Protein AF-A0A2N9MG04-F1 (afdb_monomer)

Secondary structure (DSSP, 8-state):
-PPPPPPP---STTTGGGS--------------TT-PPPPTTTT----------TT-PPPP-HHHHHHHHHHHHHHHHHHHHHHHHHHHHHHHHHHHHHHHHHHHHHHHHHHHHHHHHHHHHHHT-HHHHHHHHHHTT--PPPTT-------S-----SSSS--

Foldseek 3Di:
DDDDDDDDPPPPVVVVVPPDDDDDDDPPPDDPDPPDDDDDPCPVPDDDDDDDDCVPPDDDDDPVVVVVVVVVVVVVVVVVCVVCVVVVVVVVVVVVVVVVVVVVVVVVVVVVVVVVVVVVVCVCPPPVNVVVVCVVVVNDDDDPPPDDDDDDPDDPPPPPPPDD

Sequence (164 aa):
MATLPAFFKRTEALRQNQTEASTRPRAVRAERDPFQLRALPQEDVFFYCKKIDNSRLVREADPQARGACWSAIGAACVILALLTGVAAPSVTNTLAGYKLESLRAEQRRLYDERRTLQLEEAQLLSPSRLEELAKKQNLVTPQSGQVVHLEDHNKPERAELMVK

Radius of gyration: 60.49 Å; Cα contacts (8 Å, |Δi|>4): 8; chains: 1; bounding box: 97×46×158 Å

Solvent-accessible surface area (backbone atoms only — not comparable to full-atom values): 10996 Å² total; per-residue (Å²): 137,87,81,81,83,84,81,80,88,75,69,69,78,67,60,76,72,72,76,77,82,80,83,78,75,80,78,73,77,70,79,75,60,90,82,69,72,80,84,56,93,65,75,85,66,77,86,77,81,77,85,76,84,64,89,81,70,70,83,79,79,62,69,64,63,54,51,52,53,53,50,53,52,49,51,52,51,52,53,51,50,51,54,50,62,63,50,54,57,54,60,53,52,52,54,51,49,53,53,51,51,52,51,50,52,50,51,50,51,53,53,51,51,50,50,50,50,52,52,52,49,52,58,60,67,28,66,70,52,47,51,53,50,30,59,75,68,72,56,72,87,76,60,96,85,70,79,80,85,79,79,77,92,78,76,78,90,74,79,82,79,85,80,128

Structure (mmCIF, N/CA/C/O backbone):
data_AF-A0A2N9MG04-F1
#
_entry.id   AF-A0A2N9MG04-F1
#
loop_
_atom_site.group_PDB
_atom_site.id
_atom_site.type_symbol
_atom_site.label_atom_id
_atom_site.label_alt_id
_atom_site.label_comp_id
_atom_site.label_asym_id
_atom_site.label_entity_id
_atom_site.label_seq_id
_atom_site.pdbx_PDB_ins_code
_atom_site.Cartn_x
_atom_site.Cartn_y
_atom_site.Cartn_z
_atom_site.occupancy
_atom_site.B_iso_or_equiv
_atom_site.auth_seq_id
_atom_site.auth_comp_id
_atom_site.auth_asym_id
_atom_site.auth_atom_id
_atom_site.pdbx_PDB_model_num
ATOM 1 N N . MET A 1 1 ? 12.255 -1.365 -52.353 1.00 38.44 1 MET A N 1
ATOM 2 C CA . MET A 1 1 ? 11.999 -0.361 -53.406 1.00 38.44 1 MET A CA 1
ATOM 3 C C . MET A 1 1 ? 13.342 0.071 -53.965 1.00 38.44 1 MET A C 1
ATOM 5 O O . MET A 1 1 ? 14.163 0.555 -53.201 1.00 38.44 1 MET A O 1
ATOM 9 N N . ALA A 1 2 ? 13.608 -0.248 -55.232 1.00 39.34 2 ALA A N 1
ATOM 10 C CA . ALA A 1 2 ? 14.903 -0.060 -55.882 1.00 39.34 2 ALA A CA 1
ATOM 11 C C . ALA A 1 2 ? 14.992 1.345 -56.495 1.00 39.34 2 ALA A C 1
ATOM 13 O O . ALA A 1 2 ? 14.134 1.727 -57.288 1.00 39.34 2 ALA A O 1
ATOM 14 N N . THR A 1 3 ? 16.005 2.114 -56.110 1.00 53.34 3 THR A N 1
ATOM 15 C CA . THR A 1 3 ? 16.284 3.459 -56.624 1.00 53.34 3 THR A CA 1
ATOM 16 C C . THR A 1 3 ? 17.250 3.378 -57.809 1.00 53.34 3 THR A C 1
ATOM 18 O O . THR A 1 3 ? 18.355 2.852 -57.700 1.00 53.34 3 THR A O 1
ATOM 21 N N . LEU A 1 4 ? 16.808 3.871 -58.969 1.00 46.38 4 LEU A N 1
ATOM 22 C CA . LEU A 1 4 ? 17.593 3.970 -60.205 1.00 46.38 4 LEU A CA 1
ATOM 23 C C . LEU A 1 4 ? 18.703 5.033 -60.078 1.00 46.38 4 LEU A C 1
ATOM 25 O O . LEU A 1 4 ? 18.429 6.115 -59.555 1.00 46.38 4 LEU A O 1
ATOM 29 N N . PRO A 1 5 ? 19.917 4.809 -60.612 1.00 52.38 5 PRO A N 1
ATOM 30 C CA . PRO A 1 5 ? 20.901 5.873 -60.765 1.00 52.38 5 PRO A CA 1
ATOM 31 C C . PRO A 1 5 ? 20.599 6.742 -61.998 1.00 52.38 5 PRO A C 1
ATOM 33 O O . PRO A 1 5 ? 20.283 6.250 -63.082 1.00 52.38 5 PRO A O 1
ATOM 36 N N . ALA A 1 6 ? 20.714 8.059 -61.819 1.00 51.50 6 ALA A N 1
ATOM 37 C CA . ALA A 1 6 ? 20.543 9.063 -62.860 1.00 51.50 6 ALA A CA 1
ATOM 38 C C . ALA A 1 6 ? 21.697 9.019 -63.879 1.00 51.50 6 ALA A C 1
ATOM 40 O O . ALA A 1 6 ? 22.868 9.164 -63.526 1.00 51.50 6 ALA A O 1
ATOM 41 N N . PHE A 1 7 ? 21.357 8.859 -65.158 1.00 53.16 7 PHE A N 1
ATOM 42 C CA . PHE A 1 7 ? 22.298 8.969 -66.269 1.00 53.16 7 PHE A CA 1
ATOM 43 C C . PHE A 1 7 ? 22.653 10.443 -66.524 1.00 53.16 7 PHE A C 1
ATOM 45 O O . PHE A 1 7 ? 21.795 11.271 -66.828 1.00 53.16 7 PHE A O 1
ATOM 52 N N . PHE A 1 8 ? 23.941 10.763 -66.399 1.00 50.62 8 PHE A N 1
ATOM 53 C CA . PHE A 1 8 ? 24.524 12.074 -66.683 1.00 50.62 8 PHE A CA 1
ATOM 54 C C . PHE A 1 8 ? 24.376 12.440 -68.173 1.00 50.62 8 PHE A C 1
ATOM 56 O O . PHE A 1 8 ? 24.859 11.727 -69.054 1.00 50.62 8 PHE A O 1
ATOM 63 N N . LYS A 1 9 ? 23.755 13.591 -68.461 1.00 53.19 9 LYS A N 1
ATOM 64 C CA 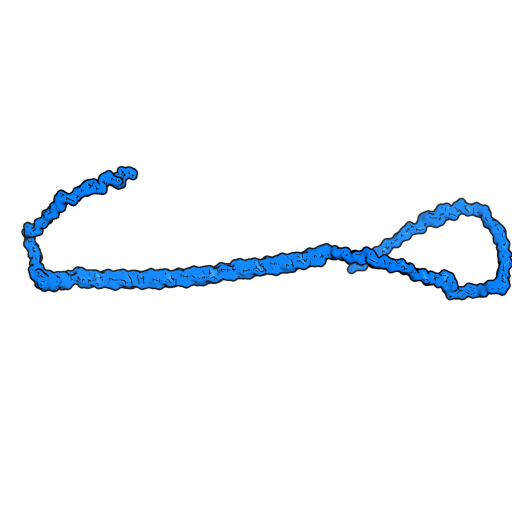. LYS A 1 9 ? 23.704 14.206 -69.797 1.00 53.19 9 LYS A CA 1
ATOM 65 C C . LYS A 1 9 ? 25.103 14.698 -70.198 1.00 53.19 9 LYS A C 1
ATOM 67 O O . LYS A 1 9 ? 25.536 15.757 -69.760 1.00 53.19 9 LYS A O 1
ATOM 72 N N . ARG A 1 10 ? 25.805 13.940 -71.050 1.00 51.56 10 ARG A N 1
ATOM 73 C CA . ARG A 1 10 ? 27.075 14.343 -71.697 1.00 51.56 10 ARG A CA 1
ATOM 74 C C . ARG A 1 10 ? 26.936 14.511 -73.216 1.00 51.56 10 ARG A C 1
ATOM 76 O O . ARG A 1 10 ? 27.878 14.281 -73.964 1.00 51.56 10 ARG A O 1
ATOM 83 N N . THR A 1 11 ? 25.750 14.869 -73.695 1.00 53.31 11 THR A N 1
ATOM 84 C CA . THR A 1 11 ? 25.460 14.932 -75.136 1.00 53.31 11 THR A CA 1
ATOM 85 C C . THR A 1 11 ? 25.618 16.322 -75.753 1.00 53.31 11 THR A C 1
ATOM 87 O O . THR A 1 11 ? 25.613 16.427 -76.974 1.00 53.31 11 THR A O 1
ATOM 90 N N . GLU A 1 12 ? 25.835 17.383 -74.969 1.00 51.34 12 GLU A N 1
ATOM 91 C CA . GLU A 1 12 ? 25.942 18.743 -75.532 1.00 51.34 12 GLU A CA 1
ATOM 92 C C . GLU A 1 12 ? 27.362 19.132 -75.971 1.00 51.34 12 GLU A C 1
ATOM 94 O O . GLU A 1 12 ? 27.520 19.874 -76.939 1.00 51.34 12 GLU A O 1
ATOM 99 N N . ALA A 1 13 ? 28.407 18.545 -75.377 1.00 49.72 13 ALA A N 1
ATOM 100 C CA . ALA A 1 13 ? 29.794 18.847 -75.752 1.00 49.72 13 ALA A CA 1
ATOM 101 C C . ALA A 1 13 ? 30.206 18.282 -77.128 1.00 49.72 13 ALA A C 1
ATOM 103 O O . ALA A 1 13 ? 31.200 18.719 -77.698 1.00 49.72 13 ALA A O 1
ATOM 104 N N . LEU A 1 14 ? 29.452 17.328 -77.691 1.00 51.34 14 LEU A N 1
ATOM 105 C CA . LEU A 1 14 ? 29.782 16.736 -78.995 1.00 51.34 14 LEU A CA 1
ATOM 106 C C . LEU A 1 14 ? 29.193 17.513 -80.185 1.00 51.34 14 LEU A C 1
ATOM 108 O O . LEU A 1 14 ? 29.519 17.208 -81.332 1.00 51.34 14 LEU A O 1
ATOM 112 N N . ARG A 1 15 ? 28.316 18.497 -79.929 1.00 47.66 15 ARG A N 1
ATOM 113 C CA . ARG A 1 15 ? 27.622 19.253 -80.984 1.00 47.66 15 ARG A CA 1
ATOM 114 C C . ARG A 1 15 ? 28.385 20.502 -81.429 1.00 47.66 15 ARG A C 1
ATOM 116 O O . ARG A 1 15 ? 28.257 20.890 -82.582 1.00 47.66 15 ARG A O 1
ATOM 123 N N . GLN A 1 16 ? 29.221 21.083 -80.566 1.00 47.44 16 GLN A N 1
ATOM 124 C CA . GLN A 1 16 ? 30.032 22.258 -80.919 1.00 47.44 16 GLN A CA 1
ATOM 125 C C . GLN A 1 16 ? 31.243 21.931 -81.809 1.00 47.44 16 GLN A C 1
ATOM 127 O O . GLN A 1 16 ? 31.712 22.808 -82.524 1.00 47.44 16 GLN A O 1
ATOM 132 N N . ASN A 1 17 ? 31.676 20.668 -81.874 1.00 49.56 17 ASN A N 1
ATOM 133 C CA . ASN A 1 17 ? 32.807 20.257 -82.718 1.00 49.56 17 ASN A CA 1
ATOM 134 C C . ASN A 1 17 ? 32.405 19.845 -84.149 1.00 49.56 17 ASN A C 1
ATOM 136 O O . ASN A 1 17 ? 33.243 19.345 -84.894 1.00 49.56 17 ASN A O 1
ATOM 140 N N . GLN A 1 18 ? 31.136 20.009 -84.550 1.00 51.03 18 GLN A N 1
ATOM 141 C CA . GLN A 1 18 ? 30.645 19.574 -85.871 1.00 51.03 18 GLN A CA 1
ATOM 142 C C . GLN A 1 18 ? 30.578 20.690 -86.929 1.00 51.03 18 GLN A C 1
ATOM 144 O O . GLN A 1 18 ? 30.186 20.417 -88.060 1.00 51.03 18 GLN A O 1
ATOM 149 N N . THR A 1 19 ? 30.994 21.920 -86.606 1.00 47.38 19 THR A N 1
ATOM 150 C CA . THR A 1 19 ? 30.934 23.074 -87.531 1.00 47.38 19 THR A CA 1
ATOM 151 C C . THR A 1 19 ? 32.283 23.558 -88.063 1.00 47.38 19 THR A C 1
ATOM 153 O O . THR A 1 19 ? 32.333 24.590 -88.724 1.00 47.38 19 THR A O 1
ATOM 156 N N . GLU A 1 20 ? 33.364 22.803 -87.868 1.00 46.62 20 GLU A N 1
ATOM 157 C CA . GLU A 1 20 ? 34.636 23.069 -88.550 1.00 46.62 20 GLU A CA 1
ATOM 158 C C . GLU A 1 20 ? 34.819 22.085 -89.706 1.00 46.62 20 GLU A C 1
ATOM 160 O O . GLU A 1 20 ? 35.374 20.990 -89.592 1.00 46.62 20 GLU A O 1
ATOM 165 N N . ALA A 1 21 ? 34.264 22.481 -90.848 1.00 45.38 21 ALA A N 1
ATOM 166 C CA . ALA A 1 21 ? 34.450 21.801 -92.109 1.00 45.38 21 ALA A CA 1
ATOM 167 C C . ALA A 1 21 ? 35.884 21.998 -92.634 1.00 45.38 21 ALA A C 1
ATOM 169 O O . ALA A 1 21 ? 36.347 23.109 -92.872 1.00 45.38 21 ALA A O 1
ATOM 170 N N . SER A 1 22 ? 36.517 20.853 -92.897 1.00 53.22 22 SER A N 1
ATOM 171 C CA . SER A 1 22 ? 37.407 20.581 -94.031 1.00 53.22 22 SER A CA 1
ATOM 172 C C . SER A 1 22 ? 38.732 21.343 -94.153 1.00 53.22 22 SER A C 1
ATOM 174 O O . SER A 1 22 ? 38.891 22.174 -95.038 1.00 53.22 22 SER A O 1
ATOM 176 N N . THR A 1 23 ? 39.750 20.823 -93.463 1.00 50.03 23 THR A N 1
ATOM 177 C CA . THR A 1 23 ? 41.062 20.584 -94.089 1.00 50.03 23 THR A CA 1
ATOM 178 C C . THR A 1 23 ? 41.564 19.217 -93.631 1.00 50.03 23 THR A C 1
ATOM 180 O O . THR A 1 23 ? 42.223 19.094 -92.605 1.00 50.03 23 THR A O 1
ATOM 183 N N . ARG A 1 24 ? 41.208 18.142 -94.349 1.00 54.69 24 ARG A N 1
ATOM 184 C CA . ARG A 1 24 ? 41.846 16.834 -94.132 1.00 54.69 24 ARG A CA 1
ATOM 185 C C . ARG A 1 24 ? 43.210 16.876 -94.825 1.00 54.69 24 ARG A C 1
ATOM 187 O O . ARG A 1 24 ? 43.218 16.899 -96.058 1.00 54.69 24 ARG A O 1
ATOM 194 N N . PRO A 1 25 ? 44.351 16.870 -94.112 1.00 50.66 25 PRO A N 1
ATOM 195 C CA . PRO A 1 25 ? 45.613 16.601 -94.776 1.00 50.66 25 PRO A CA 1
ATOM 196 C C . PRO A 1 25 ? 45.502 15.216 -95.417 1.00 50.66 25 PRO A C 1
ATOM 198 O O . PRO A 1 25 ? 45.022 14.260 -94.803 1.00 50.66 25 PRO A O 1
ATOM 201 N N . ARG A 1 26 ? 45.874 15.140 -96.696 1.00 48.81 26 ARG A N 1
ATOM 202 C CA . ARG A 1 26 ? 45.988 13.905 -97.473 1.00 48.81 26 ARG A CA 1
ATOM 203 C C . ARG A 1 26 ? 46.698 12.873 -96.603 1.00 48.81 26 ARG A C 1
ATOM 205 O O . ARG A 1 26 ? 47.862 13.072 -96.273 1.00 48.81 26 ARG A O 1
ATOM 212 N N . ALA A 1 27 ? 45.987 11.820 -96.200 1.00 57.03 27 ALA A N 1
ATOM 213 C CA . ALA A 1 27 ? 46.551 10.762 -95.379 1.00 57.03 27 ALA A CA 1
ATOM 214 C C . ALA A 1 27 ? 47.720 10.142 -96.148 1.00 57.03 27 ALA A C 1
ATOM 216 O O . ALA A 1 27 ? 47.527 9.351 -97.074 1.00 57.03 27 ALA A O 1
ATOM 217 N N . VAL A 1 28 ? 48.936 10.547 -95.797 1.00 54.34 28 VAL A N 1
ATOM 218 C CA . VAL A 1 28 ? 50.133 9.791 -96.122 1.00 54.34 28 VAL A CA 1
ATOM 219 C C . VAL A 1 28 ? 49.900 8.453 -95.441 1.00 54.34 28 VAL A C 1
ATOM 221 O O . VAL A 1 28 ? 49.802 8.390 -94.216 1.00 54.34 28 VAL A O 1
ATOM 224 N N . ARG A 1 29 ? 49.684 7.395 -96.230 1.00 53.69 29 ARG A N 1
ATOM 225 C CA . ARG A 1 29 ? 49.732 6.033 -95.701 1.00 53.69 29 ARG A CA 1
ATOM 226 C C . ARG A 1 29 ? 51.121 5.898 -95.098 1.00 53.69 29 ARG A C 1
ATOM 228 O O . ARG A 1 29 ? 52.087 5.796 -95.847 1.00 53.69 29 ARG A O 1
ATOM 235 N N . ALA A 1 30 ? 51.205 5.975 -93.773 1.00 62.53 30 ALA A N 1
ATOM 236 C CA . ALA A 1 30 ? 52.395 5.561 -93.062 1.00 62.53 30 ALA A CA 1
ATOM 237 C C . ALA A 1 30 ? 52.708 4.143 -93.544 1.00 62.53 30 ALA A C 1
ATOM 239 O O . ALA A 1 30 ? 51.809 3.294 -93.618 1.00 62.53 30 ALA A O 1
ATOM 240 N N . GLU A 1 31 ? 53.945 3.948 -93.983 1.00 61.09 31 GLU A N 1
ATOM 241 C CA . GLU A 1 31 ? 54.488 2.650 -94.342 1.00 61.09 31 GLU A CA 1
ATOM 242 C C . GLU A 1 31 ? 54.133 1.677 -93.215 1.00 61.09 31 GLU A C 1
ATOM 244 O O . GLU A 1 31 ? 54.428 1.932 -92.046 1.00 61.09 31 GLU A O 1
ATOM 249 N N . ARG A 1 32 ? 53.359 0.635 -93.542 1.00 60.91 32 ARG A N 1
ATOM 250 C CA . ARG A 1 32 ? 52.985 -0.374 -92.552 1.00 60.91 32 ARG A CA 1
ATOM 251 C C . ARG A 1 32 ? 54.272 -1.064 -92.143 1.00 60.91 32 ARG A C 1
ATOM 253 O O . ARG A 1 32 ? 54.893 -1.706 -92.986 1.00 60.91 32 ARG A O 1
ATOM 260 N N . ASP A 1 33 ? 54.645 -0.905 -90.881 1.00 70.81 33 ASP A N 1
ATOM 261 C CA . ASP A 1 33 ? 55.800 -1.573 -90.303 1.00 70.81 33 ASP A CA 1
ATOM 262 C C . ASP A 1 33 ? 55.665 -3.087 -90.559 1.00 70.81 33 ASP A C 1
ATOM 264 O O . ASP A 1 33 ? 54.659 -3.681 -90.150 1.00 70.81 33 ASP A O 1
ATOM 268 N N . PRO A 1 34 ? 56.612 -3.719 -91.276 1.00 74.19 34 PRO A N 1
ATOM 269 C CA . PRO A 1 34 ? 56.525 -5.134 -91.622 1.00 74.19 34 PRO A CA 1
ATOM 270 C C . PRO A 1 34 ? 56.486 -6.056 -90.394 1.00 74.19 34 PRO A C 1
ATOM 272 O O . PRO A 1 34 ? 56.123 -7.224 -90.534 1.00 74.19 34 PRO A O 1
ATOM 275 N N . PHE A 1 35 ? 56.807 -5.545 -89.200 1.00 74.25 35 PHE A N 1
ATOM 276 C CA . PHE A 1 35 ? 56.742 -6.288 -87.941 1.00 74.25 35 PHE A CA 1
ATOM 277 C C . PHE A 1 35 ? 55.478 -6.010 -87.107 1.00 74.25 35 PHE A C 1
ATOM 279 O O . PHE A 1 35 ? 55.333 -6.582 -86.026 1.00 74.25 35 PHE A O 1
ATOM 286 N N . GLN A 1 36 ? 54.535 -5.183 -87.582 1.00 73.88 36 GLN A N 1
ATOM 287 C CA . GLN A 1 36 ? 53.254 -4.991 -86.895 1.00 73.88 36 GLN A CA 1
ATOM 288 C C . GLN A 1 36 ? 52.360 -6.225 -87.040 1.00 73.88 36 GLN A C 1
ATOM 290 O O . GLN A 1 36 ? 51.831 -6.536 -88.111 1.00 73.88 36 GLN A O 1
ATOM 295 N N . LEU A 1 37 ? 52.165 -6.922 -85.924 1.00 76.56 37 LEU A N 1
ATOM 296 C CA . LEU A 1 37 ? 51.228 -8.030 -85.818 1.00 76.56 37 LEU A CA 1
ATOM 297 C C . LEU A 1 37 ? 49.777 -7.526 -85.872 1.00 76.56 37 LEU A C 1
ATOM 299 O O . LEU A 1 37 ? 49.470 -6.368 -85.586 1.00 76.56 37 LEU A O 1
ATOM 303 N N . ARG A 1 38 ? 48.858 -8.417 -86.261 1.00 77.25 38 ARG A N 1
ATOM 304 C CA . ARG A 1 38 ? 47.416 -8.148 -86.199 1.00 77.25 38 ARG A CA 1
ATOM 305 C C . ARG A 1 38 ? 47.026 -7.944 -84.734 1.00 77.25 38 ARG A C 1
ATOM 307 O O . ARG A 1 38 ? 47.250 -8.858 -83.947 1.00 77.25 38 ARG A O 1
AT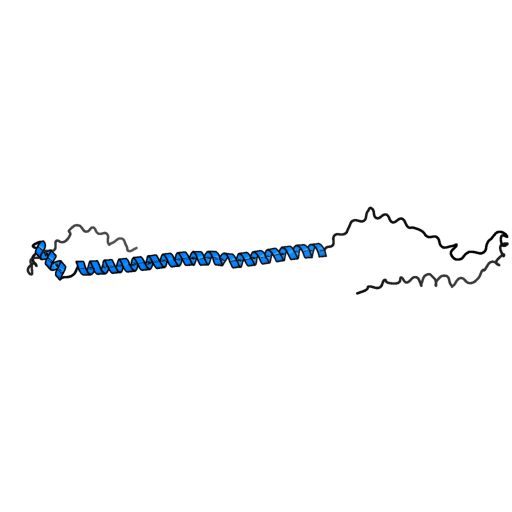OM 314 N N . ALA A 1 39 ? 46.375 -6.820 -84.430 1.00 74.88 39 ALA A N 1
ATOM 315 C CA . ALA A 1 39 ? 45.812 -6.562 -83.109 1.00 74.88 39 ALA A CA 1
ATOM 316 C C . ALA A 1 39 ? 44.960 -7.754 -82.652 1.00 74.88 39 ALA A C 1
ATOM 318 O O . ALA A 1 39 ? 44.023 -8.171 -83.351 1.00 74.88 39 ALA A O 1
ATOM 319 N N . LEU A 1 40 ? 45.319 -8.332 -81.511 1.00 79.25 40 LEU A N 1
ATOM 320 C CA . LEU A 1 40 ? 44.547 -9.397 -80.896 1.00 79.25 40 LEU A CA 1
ATOM 321 C C . LEU A 1 40 ? 43.309 -8.791 -80.223 1.00 79.25 40 LEU A C 1
ATOM 323 O O . LEU A 1 40 ? 43.337 -7.655 -79.739 1.00 79.25 40 LEU A O 1
ATOM 327 N N . PRO A 1 41 ? 42.182 -9.520 -80.184 1.00 78.69 41 PRO A N 1
ATOM 328 C CA . PRO A 1 41 ? 41.021 -9.051 -79.446 1.00 78.69 41 PRO A CA 1
ATOM 329 C C . PRO A 1 41 ? 41.410 -8.803 -77.980 1.00 78.69 41 PRO A C 1
ATOM 331 O O . PRO A 1 41 ? 41.957 -9.691 -77.334 1.00 78.69 41 PRO A O 1
ATOM 334 N N . GLN A 1 42 ? 41.084 -7.607 -77.472 1.00 73.88 42 GLN A N 1
ATOM 335 C CA . GLN A 1 42 ? 41.355 -7.124 -76.104 1.00 73.88 42 GLN A CA 1
ATOM 336 C C . GLN A 1 42 ? 42.792 -6.661 -75.796 1.00 73.88 42 GLN A C 1
ATOM 338 O O . GLN A 1 42 ? 43.097 -6.404 -74.635 1.00 73.88 42 GLN A O 1
ATOM 343 N N . GLU A 1 43 ? 43.651 -6.468 -76.799 1.00 75.38 43 GLU A N 1
ATOM 344 C CA . GLU A 1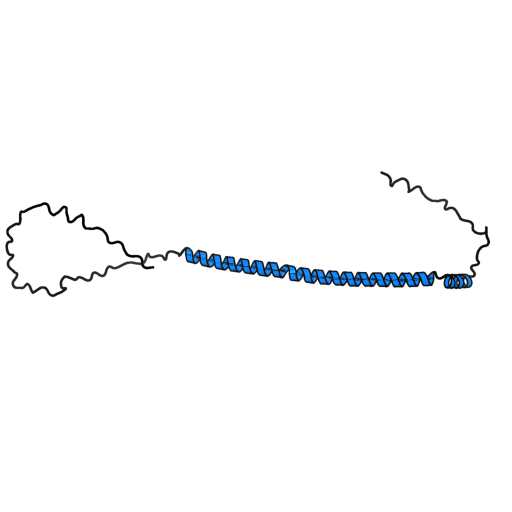 43 ? 45.024 -5.965 -76.596 1.00 75.38 43 GLU A CA 1
ATOM 345 C C . GLU A 1 43 ? 45.081 -4.539 -76.000 1.00 75.38 43 GLU A C 1
ATOM 347 O O . GLU A 1 43 ? 46.022 -4.197 -75.289 1.00 75.38 43 GLU A O 1
ATOM 352 N N . ASP A 1 44 ? 44.016 -3.749 -76.176 1.00 76.31 44 ASP A N 1
ATOM 353 C CA . ASP A 1 44 ? 43.886 -2.390 -75.625 1.00 76.31 44 ASP A CA 1
ATOM 354 C C . ASP A 1 44 ? 43.236 -2.348 -74.224 1.00 76.31 44 ASP A C 1
ATOM 356 O O . ASP A 1 44 ? 43.010 -1.273 -73.655 1.00 76.31 44 ASP A O 1
ATOM 360 N N . VAL A 1 45 ? 42.870 -3.507 -73.660 1.00 75.50 45 VAL A N 1
ATOM 361 C CA . VAL A 1 45 ? 42.130 -3.589 -72.393 1.00 75.50 45 VAL A CA 1
ATOM 362 C C . VAL A 1 45 ? 43.106 -3.678 -71.225 1.00 75.50 45 VAL A C 1
ATOM 364 O O . VAL A 1 45 ? 43.477 -4.751 -70.755 1.00 75.50 45 VAL A O 1
ATOM 367 N N . PHE A 1 46 ? 43.494 -2.517 -70.707 1.00 76.69 46 PHE A N 1
ATOM 368 C CA . PHE A 1 46 ? 44.285 -2.430 -69.484 1.00 76.69 46 PHE A CA 1
ATOM 369 C C . PHE A 1 46 ? 43.380 -2.482 -68.248 1.00 76.69 46 PHE A C 1
ATOM 371 O O . PHE A 1 46 ? 42.588 -1.571 -67.992 1.00 76.69 46 PHE A O 1
ATOM 378 N N . PHE A 1 47 ? 43.526 -3.528 -67.431 1.00 79.38 47 PHE A N 1
ATOM 379 C CA . PHE A 1 47 ? 42.892 -3.584 -66.114 1.00 79.38 47 PHE A CA 1
ATOM 380 C C . PHE A 1 47 ? 43.640 -2.676 -65.136 1.00 79.38 47 PHE A C 1
ATOM 382 O O . PHE A 1 47 ? 44.647 -3.052 -64.537 1.00 79.38 47 PHE A O 1
ATOM 389 N N . TYR A 1 48 ? 43.141 -1.453 -64.968 1.00 82.50 48 TYR A N 1
ATOM 390 C CA . TYR A 1 48 ? 43.644 -0.546 -63.945 1.00 82.50 48 TYR A CA 1
ATOM 391 C C . TYR A 1 48 ? 43.010 -0.864 -62.585 1.00 82.50 48 TYR A C 1
ATOM 393 O O . TYR A 1 48 ? 41.866 -0.501 -62.301 1.00 82.50 48 TYR A O 1
ATOM 401 N N . CYS A 1 49 ? 43.777 -1.514 -61.711 1.00 81.81 49 CYS A N 1
ATOM 402 C CA . CYS A 1 49 ? 43.398 -1.703 -60.314 1.00 81.81 49 CYS A CA 1
ATOM 403 C C . CYS A 1 49 ? 43.633 -0.403 -59.530 1.00 81.81 49 CYS A C 1
ATOM 405 O O . CYS A 1 49 ? 44.725 -0.157 -59.013 1.00 81.81 49 CYS A O 1
ATOM 407 N N . LYS A 1 50 ? 42.599 0.441 -59.427 1.00 85.62 50 LYS A N 1
ATOM 408 C CA . LYS A 1 50 ? 42.631 1.637 -58.575 1.00 85.62 50 LYS A CA 1
ATOM 409 C C . LYS A 1 50 ? 42.858 1.222 -57.117 1.00 85.62 50 LYS A C 1
ATOM 411 O O . LYS A 1 50 ? 41.993 0.594 -56.511 1.00 85.62 50 LYS A O 1
ATOM 416 N N . LYS A 1 51 ? 43.997 1.607 -56.532 1.00 85.38 51 LYS A N 1
ATOM 417 C CA . LYS A 1 51 ? 44.253 1.441 -55.094 1.00 85.38 51 LYS A CA 1
ATOM 418 C C . LYS A 1 51 ? 43.374 2.428 -54.328 1.00 85.38 51 LYS A C 1
ATOM 420 O O . LYS A 1 51 ? 43.641 3.626 -54.326 1.00 85.38 51 LYS A O 1
ATOM 425 N N . ILE A 1 52 ? 42.294 1.931 -53.736 1.00 85.69 52 ILE A N 1
ATOM 426 C CA . ILE A 1 52 ? 41.434 2.718 -52.854 1.00 85.69 52 ILE A CA 1
ATOM 427 C C . ILE A 1 52 ? 41.974 2.553 -51.434 1.00 85.69 52 ILE A C 1
ATOM 429 O O . ILE A 1 52 ? 41.938 1.454 -50.885 1.00 85.69 52 ILE A O 1
ATOM 433 N N . ASP A 1 53 ? 42.497 3.634 -50.858 1.00 85.31 53 ASP A N 1
ATOM 434 C CA . ASP A 1 53 ? 42.895 3.663 -49.453 1.00 85.31 53 ASP A CA 1
ATOM 435 C C . ASP A 1 53 ? 41.680 4.011 -48.580 1.00 85.31 53 ASP A C 1
ATOM 437 O O . ASP A 1 53 ? 41.205 5.147 -48.568 1.00 85.31 53 ASP A O 1
ATOM 441 N N . ASN A 1 54 ? 41.168 3.010 -47.863 1.00 86.06 54 ASN A N 1
ATOM 442 C CA . ASN A 1 54 ? 40.043 3.141 -46.935 1.00 86.06 54 ASN A CA 1
ATOM 443 C C . ASN A 1 54 ? 40.497 3.375 -45.482 1.00 86.06 54 ASN A C 1
ATOM 445 O O . ASN A 1 54 ? 39.677 3.291 -44.570 1.00 86.06 54 ASN A O 1
ATOM 449 N N . SER A 1 55 ? 41.780 3.669 -45.236 1.00 85.88 55 SER A N 1
ATOM 450 C CA . SER A 1 55 ? 42.328 3.854 -43.880 1.00 85.88 55 SER A CA 1
ATOM 451 C C . SER A 1 55 ? 41.654 4.971 -43.076 1.00 85.88 55 SER A C 1
ATOM 453 O O . SER A 1 55 ? 41.687 4.958 -41.849 1.00 85.88 55 SER A O 1
ATOM 455 N N . ARG A 1 56 ? 41.012 5.928 -43.754 1.00 81.88 56 ARG A N 1
ATOM 456 C CA . ARG A 1 56 ? 40.331 7.083 -43.141 1.00 81.88 56 ARG A CA 1
ATOM 457 C C . ARG A 1 56 ? 38.817 6.913 -43.020 1.00 81.88 56 ARG A C 1
ATOM 459 O O . ARG A 1 56 ? 38.124 7.861 -42.660 1.00 81.88 56 ARG A O 1
ATOM 466 N N . LEU A 1 57 ? 38.293 5.737 -43.357 1.00 83.56 57 LEU A N 1
ATOM 467 C CA . LEU A 1 57 ? 36.858 5.493 -43.390 1.00 83.56 57 LEU A CA 1
ATOM 468 C C . LEU A 1 57 ? 36.360 5.204 -41.971 1.00 83.56 57 LEU A C 1
ATOM 470 O O . LEU A 1 57 ? 36.471 4.095 -41.453 1.00 83.56 57 LEU A O 1
ATOM 474 N N . VAL A 1 58 ? 35.836 6.240 -41.322 1.00 81.31 58 VAL A N 1
ATOM 475 C CA . VAL A 1 58 ? 35.181 6.125 -40.019 1.00 81.31 58 VAL A CA 1
ATOM 476 C C . VAL A 1 58 ? 33.724 5.748 -40.254 1.00 81.31 58 VAL A C 1
ATOM 478 O O . VAL A 1 58 ? 33.048 6.350 -41.087 1.00 81.31 58 VAL A O 1
ATOM 481 N N . ARG A 1 59 ? 33.233 4.735 -39.533 1.00 77.81 59 ARG A N 1
ATOM 482 C CA . ARG A 1 59 ? 31.815 4.366 -39.582 1.00 77.81 59 ARG A CA 1
ATOM 483 C C . ARG A 1 59 ? 30.983 5.528 -39.052 1.00 77.81 59 ARG A C 1
ATOM 485 O O . ARG A 1 59 ? 31.119 5.902 -37.889 1.00 77.81 59 ARG A O 1
ATOM 492 N N . GLU A 1 60 ? 30.121 6.069 -39.900 1.00 78.19 60 GLU A N 1
ATOM 493 C CA . GLU A 1 60 ? 29.130 7.048 -39.480 1.00 78.19 60 GLU A CA 1
ATOM 494 C C . GLU A 1 60 ? 28.125 6.357 -38.552 1.00 78.19 60 GLU A C 1
ATOM 496 O O . GLU A 1 60 ? 27.627 5.265 -38.842 1.00 78.19 60 GLU A O 1
ATOM 501 N N . ALA A 1 61 ? 27.905 6.941 -37.376 1.00 70.50 61 ALA A N 1
ATOM 502 C CA . ALA A 1 61 ? 26.989 6.373 -36.403 1.00 70.50 61 ALA A CA 1
ATOM 503 C C . ALA A 1 61 ? 25.557 6.544 -36.915 1.00 70.50 61 ALA A C 1
ATOM 505 O O . ALA A 1 61 ? 25.104 7.671 -37.092 1.00 70.50 61 ALA A O 1
ATOM 506 N N . ASP A 1 62 ? 24.848 5.433 -37.110 1.00 75.62 62 ASP A N 1
ATOM 507 C CA . ASP A 1 62 ? 23.449 5.456 -37.528 1.00 75.62 62 ASP A CA 1
ATOM 508 C C . ASP A 1 62 ? 22.578 6.135 -36.445 1.00 75.62 62 ASP A C 1
ATOM 510 O O . ASP A 1 62 ? 22.483 5.627 -35.315 1.00 75.62 62 ASP A O 1
ATOM 514 N N . PRO A 1 63 ? 21.946 7.288 -36.742 1.00 73.06 63 PRO A N 1
ATOM 515 C CA . PRO A 1 63 ? 21.100 7.989 -35.783 1.00 73.06 63 PRO A CA 1
ATOM 516 C C . PRO A 1 63 ? 19.823 7.205 -35.441 1.00 73.06 63 PRO A C 1
ATOM 518 O O . PRO A 1 63 ? 19.309 7.348 -34.328 1.00 73.06 63 PRO A O 1
ATOM 521 N N . GLN A 1 64 ? 19.325 6.346 -36.339 1.00 71.19 64 GLN A N 1
ATOM 522 C CA . GLN A 1 64 ? 18.105 5.565 -36.101 1.00 71.19 64 GLN A CA 1
ATOM 523 C C . GLN A 1 64 ? 18.330 4.454 -35.074 1.00 71.19 64 GLN A C 1
ATOM 525 O O . GLN A 1 64 ? 17.500 4.258 -34.182 1.00 71.19 64 GLN A O 1
ATOM 530 N N . ALA A 1 65 ? 19.485 3.785 -35.129 1.00 72.50 65 ALA A N 1
ATOM 531 C CA . ALA A 1 65 ? 19.855 2.744 -34.171 1.00 72.50 65 ALA A CA 1
ATOM 532 C C . ALA A 1 65 ? 19.920 3.279 -32.728 1.00 72.50 65 ALA A C 1
ATOM 534 O O . ALA A 1 65 ? 19.496 2.608 -31.785 1.00 72.50 65 ALA A O 1
ATOM 535 N N . ARG A 1 66 ? 20.389 4.522 -32.545 1.00 72.94 66 ARG A N 1
ATOM 536 C CA . ARG A 1 66 ? 20.391 5.181 -31.230 1.00 72.94 66 ARG A CA 1
ATOM 537 C C . ARG A 1 66 ? 18.972 5.451 -30.734 1.00 72.94 66 ARG A C 1
ATOM 539 O O . ARG A 1 66 ? 18.675 5.140 -29.583 1.00 72.94 66 ARG A O 1
ATOM 546 N N . GLY A 1 67 ? 18.095 5.974 -31.593 1.00 79.56 67 GLY A N 1
ATOM 547 C CA . GLY A 1 67 ? 16.692 6.226 -31.247 1.00 79.56 67 GLY A CA 1
ATOM 548 C C . GLY A 1 67 ? 15.948 4.957 -30.821 1.00 79.56 67 GLY A C 1
ATOM 549 O O . GLY A 1 67 ? 15.257 4.962 -29.803 1.00 79.56 67 GLY A O 1
ATOM 550 N N . ALA A 1 68 ? 16.158 3.849 -31.538 1.00 82.62 68 ALA A N 1
ATOM 551 C CA . ALA A 1 68 ? 15.555 2.559 -31.212 1.00 82.62 68 ALA A CA 1
ATOM 552 C C . ALA A 1 68 ? 15.966 2.062 -29.812 1.00 82.62 68 ALA A C 1
ATOM 554 O O . ALA A 1 68 ? 15.099 1.719 -29.007 1.00 82.62 68 ALA A O 1
ATOM 555 N N . CYS A 1 69 ? 17.259 2.106 -29.471 1.00 84.25 69 CYS A N 1
ATOM 556 C CA . CYS A 1 69 ? 17.741 1.709 -28.142 1.00 84.25 69 CYS A CA 1
ATOM 557 C C . CYS A 1 69 ? 17.145 2.567 -27.017 1.00 84.25 69 CYS A C 1
ATOM 559 O O . CYS A 1 69 ? 16.671 2.028 -26.018 1.00 84.25 69 CYS A O 1
ATOM 561 N N . TRP A 1 70 ? 17.116 3.892 -27.183 1.00 90.06 70 TRP A N 1
ATOM 562 C CA . TRP A 1 70 ? 16.527 4.789 -26.184 1.00 90.06 70 TRP A CA 1
ATOM 563 C C . TRP A 1 70 ? 15.019 4.583 -26.029 1.00 90.06 70 TRP A C 1
ATOM 565 O O . TRP A 1 70 ? 14.514 4.625 -24.908 1.00 90.06 70 TRP A O 1
ATOM 575 N N . SER A 1 71 ? 14.305 4.296 -27.121 1.00 89.12 71 SER A N 1
ATOM 576 C CA . SER A 1 71 ? 12.874 3.983 -27.063 1.00 89.12 71 SER A CA 1
ATOM 577 C C . SER A 1 71 ? 12.592 2.681 -26.306 1.00 89.12 71 SER A C 1
ATOM 579 O O . SER A 1 71 ? 11.664 2.637 -25.502 1.00 89.12 71 SER A O 1
ATOM 581 N N . ALA A 1 72 ? 13.431 1.654 -26.482 1.00 91.25 72 ALA A N 1
ATOM 582 C CA . ALA A 1 72 ? 13.308 0.386 -25.767 1.00 91.25 72 ALA A CA 1
ATOM 583 C C . ALA A 1 72 ? 13.578 0.553 -24.264 1.00 91.25 72 ALA A C 1
ATOM 585 O O . ALA A 1 72 ? 12.826 0.037 -23.439 1.00 91.25 72 ALA A O 1
ATOM 586 N N . ILE A 1 73 ? 14.609 1.326 -23.905 1.00 94.44 73 ILE A N 1
ATOM 587 C CA . ILE A 1 73 ? 14.913 1.664 -22.507 1.00 94.44 73 ILE A CA 1
ATOM 588 C C . ILE A 1 73 ? 13.756 2.457 -21.890 1.00 94.44 73 ILE A C 1
ATOM 590 O O . ILE A 1 73 ? 13.292 2.128 -20.801 1.00 94.44 73 ILE A O 1
ATOM 594 N N . GLY A 1 74 ? 13.248 3.468 -22.601 1.00 95.56 74 GLY A N 1
ATOM 595 C CA . GLY A 1 74 ? 12.101 4.257 -22.158 1.00 95.56 74 GLY A CA 1
ATOM 596 C C . GLY A 1 74 ? 10.859 3.396 -21.930 1.00 95.56 74 GLY A C 1
ATOM 597 O O . GLY A 1 74 ? 10.236 3.490 -20.874 1.00 95.56 74 GLY A O 1
ATOM 598 N N . ALA A 1 75 ? 10.541 2.501 -22.868 1.00 95.88 75 ALA A N 1
ATOM 599 C CA . ALA A 1 75 ? 9.425 1.568 -22.740 1.00 95.88 75 ALA A CA 1
ATOM 600 C C . ALA A 1 75 ? 9.588 0.638 -21.527 1.00 95.88 75 ALA A C 1
ATOM 602 O O . ALA A 1 75 ? 8.644 0.471 -20.755 1.00 95.88 75 ALA A O 1
ATOM 603 N N . ALA A 1 76 ? 10.786 0.088 -21.307 1.00 95.25 76 ALA A N 1
ATOM 604 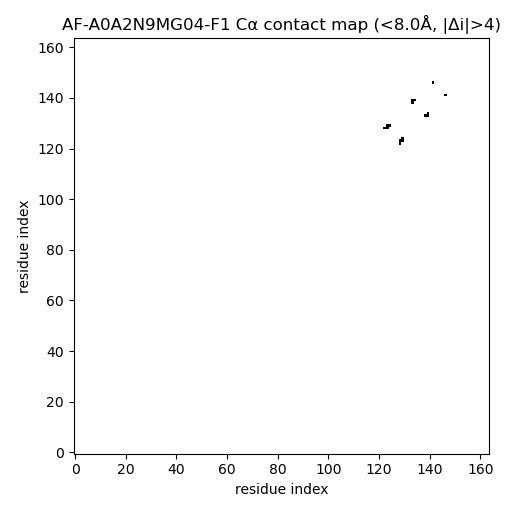C CA . ALA A 1 76 ? 11.073 -0.749 -20.144 1.00 95.25 76 ALA A CA 1
ATOM 605 C C . ALA A 1 76 ? 10.890 0.018 -18.822 1.00 95.25 76 ALA A C 1
ATOM 607 O O . ALA A 1 76 ? 10.255 -0.492 -17.898 1.00 95.25 76 ALA A O 1
ATOM 608 N N . CYS A 1 77 ? 11.372 1.262 -18.745 1.00 96.44 77 CYS A N 1
ATOM 609 C CA . CYS A 1 77 ? 11.181 2.124 -17.577 1.00 96.44 77 CYS A CA 1
ATOM 610 C C . CYS A 1 77 ? 9.701 2.432 -17.315 1.00 96.44 77 CYS A C 1
ATOM 612 O O . CYS A 1 77 ? 9.263 2.383 -16.168 1.00 96.44 77 CYS A O 1
ATOM 614 N N . VAL A 1 78 ? 8.915 2.713 -18.360 1.00 96.38 78 VAL A N 1
ATOM 615 C CA . VAL A 1 78 ? 7.469 2.965 -18.232 1.00 96.38 78 VAL A CA 1
ATOM 616 C C . VAL A 1 78 ? 6.740 1.724 -17.721 1.00 96.38 78 VAL A C 1
ATOM 618 O O . VAL A 1 78 ? 5.930 1.830 -16.803 1.00 96.38 78 VAL A O 1
ATOM 621 N N . ILE A 1 79 ? 7.053 0.543 -18.262 1.00 95.69 79 ILE A N 1
ATOM 622 C CA . ILE A 1 79 ? 6.473 -0.723 -17.796 1.00 95.69 79 ILE A CA 1
ATOM 623 C C . ILE A 1 79 ? 6.823 -0.959 -16.323 1.00 95.69 79 ILE A C 1
ATOM 625 O O . ILE A 1 79 ? 5.940 -1.274 -15.526 1.00 95.69 79 ILE A O 1
ATOM 629 N N . LEU A 1 80 ? 8.085 -0.759 -15.936 1.00 95.12 80 LEU A N 1
ATOM 630 C CA . LEU A 1 80 ? 8.526 -0.910 -14.550 1.00 95.12 80 LEU A CA 1
ATOM 631 C C . LEU A 1 80 ? 7.806 0.065 -13.607 1.00 95.12 80 LEU A C 1
ATOM 633 O O . LEU A 1 80 ? 7.367 -0.333 -12.526 1.00 95.12 80 LEU A O 1
ATOM 637 N N . ALA A 1 81 ? 7.653 1.325 -14.017 1.00 94.69 81 ALA A N 1
ATOM 638 C CA . ALA A 1 81 ? 6.937 2.335 -13.248 1.00 94.69 81 ALA A CA 1
ATOM 639 C C . ALA A 1 81 ? 5.453 1.978 -13.087 1.00 94.69 81 ALA A C 1
ATOM 641 O O . ALA A 1 81 ? 4.921 2.087 -11.984 1.00 94.69 81 ALA A O 1
ATOM 642 N N . LEU A 1 82 ? 4.798 1.487 -14.146 1.00 93.50 82 LEU A N 1
ATOM 643 C CA . LEU A 1 82 ? 3.410 1.023 -14.089 1.00 93.50 82 LEU A CA 1
ATOM 644 C C . LEU A 1 82 ? 3.250 -0.187 -13.164 1.00 93.50 82 LEU A C 1
ATOM 646 O O . LEU A 1 82 ? 2.369 -0.180 -12.309 1.00 93.50 82 LEU A O 1
ATOM 650 N N . LEU A 1 83 ? 4.114 -1.199 -13.281 1.00 90.00 83 LEU A N 1
ATOM 651 C CA . LEU A 1 83 ? 4.067 -2.379 -12.413 1.00 90.00 83 LEU A CA 1
ATOM 652 C C . LEU A 1 83 ? 4.266 -2.000 -10.944 1.00 90.00 83 LEU A C 1
ATOM 654 O O . LEU A 1 83 ? 3.497 -2.428 -10.085 1.00 90.00 83 LEU A O 1
ATOM 658 N N . THR A 1 84 ? 5.255 -1.154 -10.658 1.00 88.50 84 THR A N 1
ATOM 659 C CA . THR A 1 84 ? 5.528 -0.687 -9.292 1.00 88.50 84 THR A CA 1
ATOM 660 C C . THR A 1 84 ? 4.377 0.168 -8.761 1.00 88.50 84 THR A C 1
ATOM 662 O O . THR A 1 84 ? 3.947 -0.012 -7.623 1.00 88.50 84 THR A O 1
ATOM 665 N N . GLY A 1 85 ? 3.836 1.063 -9.591 1.00 89.00 85 GLY A N 1
ATOM 666 C CA . GLY A 1 85 ? 2.726 1.945 -9.237 1.00 89.00 85 GLY A CA 1
ATOM 667 C C . GLY A 1 85 ? 1.410 1.208 -8.983 1.00 89.00 85 GLY A C 1
ATOM 668 O O . GLY A 1 85 ? 0.654 1.617 -8.110 1.00 89.00 85 GLY A O 1
ATOM 669 N N . VAL A 1 86 ? 1.146 0.103 -9.686 1.00 85.62 86 VAL A N 1
ATOM 670 C CA . VAL A 1 86 ? -0.037 -0.746 -9.452 1.00 85.62 86 VAL A CA 1
ATOM 671 C C . VAL A 1 86 ? 0.165 -1.676 -8.252 1.00 85.62 86 VAL A C 1
ATOM 673 O O . VAL A 1 86 ? -0.773 -1.919 -7.493 1.00 85.62 86 VAL A O 1
ATOM 676 N N . ALA A 1 87 ? 1.383 -2.181 -8.040 1.00 79.31 87 ALA A N 1
ATOM 677 C CA . ALA A 1 87 ? 1.682 -3.081 -6.930 1.00 79.31 87 ALA A CA 1
ATOM 678 C C . ALA A 1 87 ? 1.761 -2.360 -5.572 1.00 79.31 87 ALA A C 1
ATOM 680 O O . ALA A 1 87 ? 1.298 -2.905 -4.570 1.00 79.31 87 ALA A O 1
ATOM 681 N N . ALA A 1 88 ? 2.302 -1.140 -5.511 1.00 76.62 88 ALA A N 1
ATOM 682 C CA . ALA A 1 88 ? 2.506 -0.423 -4.248 1.00 76.62 88 ALA A CA 1
ATOM 683 C C . ALA A 1 88 ? 1.211 -0.191 -3.427 1.00 76.62 88 ALA A C 1
ATOM 685 O O . ALA A 1 88 ? 1.225 -0.476 -2.226 1.00 76.62 88 ALA A O 1
ATOM 686 N N . PRO A 1 89 ? 0.071 0.223 -4.022 1.00 79.25 89 PRO A N 1
ATOM 687 C CA . PRO A 1 89 ? -1.193 0.378 -3.297 1.00 79.25 89 PRO A CA 1
ATOM 688 C C . PRO A 1 89 ? -1.736 -0.926 -2.704 1.00 79.25 89 PRO A C 1
ATOM 690 O O . PRO A 1 89 ? -2.466 -0.905 -1.717 1.00 79.25 89 PRO A O 1
ATOM 693 N N . SER A 1 90 ? -1.403 -2.080 -3.291 1.00 74.12 90 SER A N 1
ATOM 694 C CA . SER A 1 90 ? -1.916 -3.372 -2.815 1.00 74.12 90 SER A CA 1
ATOM 695 C C . SER A 1 90 ? -1.365 -3.735 -1.429 1.00 74.12 90 SER A C 1
ATOM 697 O O . SER A 1 90 ? -2.105 -4.190 -0.553 1.00 74.12 90 SER A O 1
ATOM 699 N N . VAL A 1 91 ? -0.083 -3.455 -1.185 1.00 74.12 91 VAL A N 1
ATOM 700 C CA . VAL A 1 91 ? 0.582 -3.738 0.095 1.00 74.12 91 VAL A CA 1
ATOM 701 C C . VAL A 1 91 ? 0.119 -2.763 1.180 1.00 74.12 91 VAL A C 1
ATOM 703 O O . VAL A 1 91 ? -0.105 -3.154 2.325 1.00 74.12 91 VAL A O 1
ATOM 706 N N . THR A 1 92 ? -0.083 -1.490 0.835 1.00 75.56 92 THR A N 1
ATOM 707 C CA . THR A 1 92 ? -0.575 -0.499 1.801 1.00 75.56 92 THR A CA 1
ATOM 708 C C . THR A 1 92 ? -2.034 -0.749 2.174 1.00 75.56 92 THR A C 1
ATOM 710 O O . THR A 1 92 ? -2.377 -0.688 3.356 1.00 75.56 92 THR A O 1
ATOM 713 N N . ASN A 1 93 ? -2.881 -1.103 1.202 1.00 82.75 93 ASN A N 1
ATOM 714 C CA . ASN A 1 93 ? -4.291 -1.405 1.442 1.00 82.75 93 ASN A CA 1
ATOM 715 C C . ASN A 1 93 ? -4.479 -2.656 2.305 1.00 82.75 93 ASN A C 1
ATOM 717 O O . ASN A 1 93 ? -5.324 -2.658 3.199 1.00 82.75 93 ASN A O 1
ATOM 721 N N . THR A 1 94 ? -3.685 -3.706 2.087 1.00 83.12 94 THR A N 1
ATOM 722 C CA . THR A 1 94 ? -3.751 -4.920 2.920 1.00 83.12 94 THR A CA 1
ATOM 723 C C . THR A 1 94 ? -3.334 -4.640 4.361 1.00 83.12 94 THR A C 1
ATOM 725 O O . THR A 1 94 ? -4.041 -5.033 5.288 1.00 83.12 94 THR A O 1
ATOM 728 N N . LEU A 1 95 ? -2.251 -3.885 4.573 1.00 85.69 95 LEU A N 1
ATOM 729 C CA . LEU A 1 95 ? -1.820 -3.495 5.916 1.00 85.69 95 LEU A CA 1
ATOM 730 C C . LEU A 1 95 ? -2.855 -2.610 6.629 1.00 85.69 95 LEU A C 1
ATOM 732 O O . LEU A 1 95 ? -3.120 -2.800 7.818 1.00 85.69 95 LEU A O 1
ATOM 736 N N . ALA A 1 96 ? -3.454 -1.658 5.910 1.00 88.25 96 ALA A N 1
ATOM 737 C CA . ALA A 1 96 ? -4.541 -0.836 6.433 1.00 88.25 96 ALA A CA 1
ATOM 738 C C . ALA A 1 96 ? -5.768 -1.689 6.797 1.00 88.25 96 ALA A C 1
ATOM 740 O O . ALA A 1 96 ? -6.379 -1.459 7.839 1.00 88.25 96 ALA A O 1
ATOM 741 N N . GLY A 1 97 ? -6.078 -2.711 5.993 1.00 90.81 97 GLY A N 1
ATOM 742 C CA . GLY A 1 97 ? -7.129 -3.687 6.274 1.00 90.81 97 GLY A CA 1
ATOM 743 C C . GLY A 1 97 ? -6.902 -4.443 7.583 1.00 90.81 97 GLY A C 1
ATOM 744 O O . GLY A 1 97 ? -7.809 -4.502 8.409 1.00 90.81 97 GLY A O 1
ATOM 745 N N . TYR A 1 98 ? -5.686 -4.941 7.829 1.00 93.75 98 TYR A N 1
ATOM 746 C CA . TYR A 1 98 ? -5.363 -5.621 9.090 1.00 93.75 98 TYR A CA 1
ATOM 747 C C . TYR A 1 98 ? -5.495 -4.706 10.306 1.00 93.75 98 TYR A C 1
ATOM 749 O O . TYR A 1 98 ? -6.065 -5.114 11.315 1.00 93.75 98 TYR A O 1
ATOM 757 N N . LYS A 1 99 ? -5.019 -3.459 10.207 1.00 93.75 99 LYS A N 1
ATOM 758 C CA . LYS A 1 99 ? -5.177 -2.469 11.285 1.00 93.75 99 LYS A CA 1
ATOM 759 C C . LYS A 1 99 ? -6.644 -2.145 11.551 1.00 93.75 99 LYS A C 1
ATOM 761 O O . LYS A 1 99 ? -7.048 -1.977 12.696 1.00 93.75 99 LYS A O 1
ATOM 766 N N . LEU A 1 100 ? -7.451 -2.052 10.497 1.00 96.00 100 LEU A N 1
ATOM 767 C CA . LEU A 1 100 ? -8.883 -1.816 10.629 1.00 96.00 100 LEU A CA 1
ATOM 768 C C . LEU A 1 100 ? -9.572 -2.988 11.332 1.00 96.00 100 LEU A C 1
ATOM 770 O O . LEU A 1 100 ? -10.438 -2.779 12.177 1.00 96.00 100 LEU A O 1
ATOM 774 N N . GLU A 1 101 ? -9.172 -4.214 11.003 1.00 94.38 101 GLU A N 1
ATOM 775 C CA . GLU A 1 101 ? -9.739 -5.412 11.608 1.00 94.38 101 GLU A CA 1
ATOM 776 C C . GLU A 1 101 ? -9.324 -5.569 13.076 1.00 94.38 101 GLU A C 1
ATOM 778 O O . GLU A 1 101 ? -10.170 -5.885 13.913 1.00 94.38 101 GLU A O 1
ATOM 783 N N . SER A 1 102 ? -8.072 -5.250 13.425 1.00 94.38 102 SER A N 1
ATOM 784 C CA . SER A 1 102 ? -7.631 -5.239 14.825 1.00 94.38 102 SER A CA 1
ATOM 785 C C . SER A 1 102 ? -8.393 -4.196 15.646 1.00 94.38 102 SER A C 1
ATOM 787 O O . SER A 1 102 ? -8.906 -4.514 16.716 1.00 94.38 102 SER A O 1
ATOM 789 N N . LEU A 1 103 ? -8.566 -2.983 15.109 1.00 96.56 103 LEU A N 1
ATOM 790 C CA . LEU A 1 103 ? -9.339 -1.919 15.759 1.00 96.56 103 LEU A CA 1
ATOM 791 C C . LEU A 1 103 ? -10.812 -2.307 15.948 1.00 96.56 103 LEU A C 1
ATOM 793 O O . LEU A 1 103 ? -11.397 -2.034 16.994 1.00 96.56 103 LEU A O 1
ATOM 797 N N . ARG A 1 104 ? -11.429 -2.979 14.967 1.00 96.88 104 ARG A N 1
ATOM 798 C CA . ARG A 1 104 ? -12.804 -3.489 15.102 1.00 96.88 104 ARG A CA 1
ATOM 799 C C . ARG A 1 104 ? -12.918 -4.569 16.172 1.00 96.88 104 ARG A C 1
ATOM 801 O O . ARG A 1 104 ? -13.918 -4.592 16.891 1.00 96.88 104 ARG A O 1
ATOM 808 N N . ALA A 1 105 ? -11.936 -5.462 16.268 1.00 97.12 105 ALA A N 1
ATOM 809 C CA . ALA A 1 105 ? -11.909 -6.496 17.296 1.00 97.12 105 ALA A CA 1
ATOM 810 C C . ALA A 1 105 ? -11.782 -5.881 18.700 1.00 97.12 105 ALA A C 1
ATOM 812 O O . ALA A 1 105 ? -12.544 -6.242 19.597 1.00 97.12 105 ALA A O 1
ATOM 813 N N . GLU A 1 106 ? -10.894 -4.899 18.868 1.00 97.12 106 GLU A N 1
ATOM 814 C CA . GLU A 1 106 ? -10.749 -4.136 20.113 1.00 97.12 106 GLU A CA 1
ATOM 815 C C . GLU A 1 106 ? -12.032 -3.387 20.473 1.00 97.12 106 GLU A C 1
ATOM 817 O O . GLU A 1 106 ? -12.511 -3.490 21.601 1.00 97.12 106 GLU A O 1
ATOM 822 N N . GLN A 1 107 ? -12.643 -2.701 19.504 1.00 98.00 107 GLN A N 1
ATOM 823 C CA . GLN A 1 107 ? -13.911 -2.012 19.709 1.00 98.00 107 GLN A CA 1
ATOM 824 C C . GLN A 1 107 ? -14.988 -2.981 20.217 1.00 98.00 107 GLN A C 1
ATOM 826 O O . GLN A 1 107 ? -15.657 -2.681 21.203 1.00 98.00 107 GLN A O 1
ATOM 831 N N . ARG A 1 108 ? -15.157 -4.146 19.575 1.00 97.75 108 ARG A N 1
ATOM 832 C CA . ARG A 1 108 ? -16.135 -5.160 20.008 1.00 97.75 108 ARG A CA 1
ATOM 833 C C . ARG A 1 108 ? -15.859 -5.641 21.429 1.00 97.75 108 ARG A C 1
ATOM 835 O O . ARG A 1 108 ? -16.775 -5.628 22.243 1.00 97.75 108 ARG A O 1
ATOM 842 N N . ARG A 1 109 ? -14.600 -5.958 21.745 1.00 98.06 109 ARG A N 1
ATOM 843 C CA . ARG A 1 109 ? -14.188 -6.369 23.092 1.00 98.06 109 ARG A CA 1
ATOM 844 C C . ARG A 1 109 ? -14.565 -5.324 24.145 1.00 98.06 109 ARG A C 1
ATOM 846 O O . ARG A 1 109 ? -15.144 -5.683 25.163 1.00 98.06 109 ARG A O 1
ATOM 853 N N . LEU A 1 110 ? -14.283 -4.047 23.885 1.00 98.12 110 LEU A N 1
ATOM 854 C CA . LEU A 1 110 ? -14.617 -2.958 24.808 1.00 98.12 110 LEU A CA 1
ATOM 855 C C . LEU A 1 110 ? -16.133 -2.778 24.977 1.00 98.12 110 LEU A C 1
ATOM 857 O O . LEU A 1 110 ? -16.600 -2.475 26.073 1.00 98.12 110 LEU A O 1
ATOM 861 N N . TYR A 1 111 ? -16.922 -2.968 23.915 1.00 98.25 111 TYR A N 1
ATOM 862 C CA . TYR A 1 111 ? -18.384 -2.931 24.018 1.00 98.25 111 TYR A CA 1
ATOM 863 C C . TYR A 1 111 ? -18.938 -4.087 24.843 1.00 98.25 111 TYR A C 1
ATOM 865 O O . TYR A 1 111 ? -19.870 -3.877 25.621 1.00 98.25 111 TYR A O 1
ATOM 873 N N . ASP A 1 112 ? -18.378 -5.281 24.682 1.00 97.94 112 ASP A N 1
ATOM 874 C CA . ASP A 1 112 ? -18.789 -6.447 25.454 1.00 97.94 112 ASP A CA 1
ATOM 875 C C . ASP A 1 112 ? -18.422 -6.269 26.931 1.00 97.94 112 ASP A C 1
ATOM 877 O O . ASP A 1 112 ? -19.285 -6.440 27.785 1.00 97.94 112 ASP A O 1
ATOM 881 N N . GLU A 1 113 ? -17.213 -5.790 27.233 1.00 97.75 113 GLU A N 1
ATOM 882 C CA . GLU A 1 113 ? -16.778 -5.468 28.601 1.00 97.75 113 GLU A CA 1
ATOM 883 C C . GLU A 1 113 ? -17.637 -4.369 29.244 1.00 97.75 113 GLU A C 1
ATOM 885 O O . GLU A 1 113 ? -18.054 -4.465 30.397 1.00 97.75 113 GLU A O 1
ATOM 890 N N . ARG A 1 114 ? -17.997 -3.333 28.481 1.00 98.12 114 ARG A N 1
ATOM 891 C CA . ARG A 1 114 ? -18.933 -2.316 28.966 1.00 98.12 114 ARG A CA 1
ATOM 892 C C . ARG A 1 114 ? -20.291 -2.928 29.305 1.00 98.12 114 ARG A C 1
ATOM 894 O O . ARG A 1 114 ? -20.877 -2.572 30.323 1.00 98.12 114 ARG A O 1
ATOM 901 N N . ARG A 1 115 ? -20.815 -3.816 28.456 1.00 97.56 115 ARG A N 1
ATOM 902 C CA . ARG A 1 115 ? -22.106 -4.477 28.699 1.00 97.56 115 ARG A CA 1
ATOM 903 C C . ARG A 1 115 ? -22.049 -5.373 29.929 1.00 97.56 115 ARG A C 1
ATOM 905 O O . ARG A 1 115 ? -22.993 -5.349 30.710 1.00 97.56 115 ARG A O 1
ATOM 912 N N . THR A 1 116 ? -20.965 -6.124 30.125 1.00 97.62 116 THR A N 1
ATOM 913 C CA . THR A 1 116 ? -20.806 -6.963 31.320 1.00 97.62 116 THR A CA 1
ATOM 914 C C . THR A 1 116 ? -20.751 -6.111 32.580 1.00 97.62 116 THR A C 1
ATOM 916 O O . THR A 1 116 ? -21.505 -6.378 33.509 1.00 97.62 116 THR A O 1
ATOM 919 N N . LEU A 1 117 ? -19.964 -5.030 32.580 1.00 97.75 117 LEU A N 1
ATOM 920 C CA . LEU A 1 117 ? -19.888 -4.108 33.716 1.00 97.75 117 LEU A CA 1
ATOM 921 C C . LEU A 1 117 ? -21.242 -3.460 34.028 1.00 97.75 117 LEU A C 1
ATOM 923 O O . LEU A 1 117 ? -21.616 -3.354 35.189 1.00 97.75 117 LEU A O 1
ATOM 927 N N . GLN A 1 118 ? -22.014 -3.081 33.006 1.00 97.19 118 GLN A N 1
ATOM 928 C CA . GLN A 1 118 ? -23.360 -2.532 33.200 1.00 97.19 118 GLN A CA 1
ATOM 929 C C . GLN A 1 118 ? -24.333 -3.551 33.806 1.00 97.19 118 GLN A C 1
ATOM 931 O O . GLN A 1 118 ? -25.180 -3.184 34.619 1.00 97.19 118 GLN A O 1
ATOM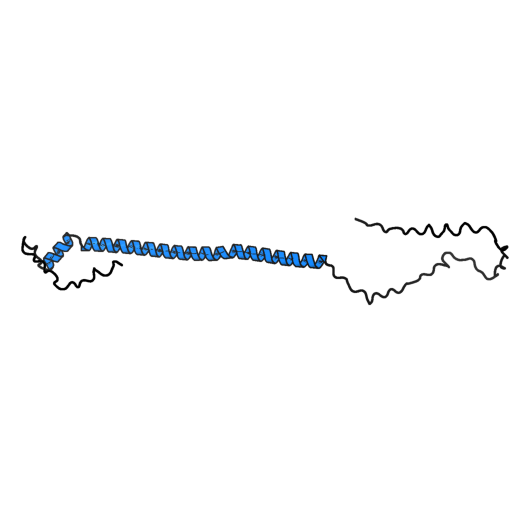 936 N N . LEU A 1 119 ? -24.227 -4.828 33.427 1.00 97.12 119 LEU A N 1
ATOM 937 C CA . LEU A 1 119 ? -25.033 -5.893 34.027 1.00 97.12 119 LEU A CA 1
ATOM 938 C C . LEU A 1 119 ? -24.638 -6.140 35.486 1.00 97.12 119 LEU A C 1
ATOM 940 O O . LEU A 1 119 ? -25.516 -6.278 36.337 1.00 97.12 119 LEU A O 1
ATOM 944 N N . GLU A 1 120 ? -23.339 -6.155 35.785 1.00 95.88 120 GLU A N 1
ATOM 945 C CA . GLU A 1 120 ? -22.830 -6.288 37.153 1.00 95.88 120 GLU A CA 1
ATOM 946 C C . GLU A 1 120 ? -23.257 -5.109 38.031 1.00 95.88 120 GLU A C 1
ATOM 948 O O . GLU A 1 120 ? -23.716 -5.314 39.155 1.00 95.88 120 GLU A O 1
ATOM 953 N N . GLU A 1 121 ? -23.173 -3.885 37.508 1.00 96.25 121 GLU A N 1
ATOM 954 C CA . GLU A 1 121 ? -23.640 -2.673 38.177 1.00 96.25 121 GLU A CA 1
ATOM 955 C C . GLU A 1 121 ? -25.144 -2.747 38.462 1.00 96.25 121 GLU A C 1
ATOM 957 O O . GLU A 1 121 ? -25.565 -2.553 39.601 1.00 96.25 121 GLU A O 1
ATOM 962 N N . ALA A 1 122 ? -25.962 -3.110 37.472 1.00 95.19 122 ALA A N 1
ATOM 963 C CA . ALA A 1 122 ? -27.401 -3.278 37.662 1.00 95.19 122 ALA A CA 1
ATOM 964 C C . ALA A 1 122 ? -27.728 -4.369 38.699 1.00 95.19 122 ALA A C 1
ATOM 966 O O . ALA A 1 122 ? -28.655 -4.221 39.497 1.00 95.19 122 ALA A O 1
ATOM 967 N N . GLN A 1 123 ? -26.950 -5.454 38.735 1.00 92.81 123 GLN A N 1
ATOM 968 C CA . GLN A 1 123 ? -27.098 -6.509 39.734 1.00 92.81 123 GLN A CA 1
ATOM 969 C C . GLN A 1 123 ? -26.667 -6.039 41.135 1.00 92.81 123 GLN A C 1
ATOM 971 O O . GLN A 1 123 ? -27.293 -6.404 42.134 1.00 92.81 123 GLN A O 1
ATOM 976 N N . LEU A 1 124 ? -25.607 -5.232 41.235 1.00 92.00 124 LEU A N 1
ATOM 977 C CA . LEU A 1 124 ? -25.138 -4.595 42.471 1.00 92.00 124 LEU A CA 1
ATOM 978 C C . LEU A 1 124 ? -26.160 -3.600 43.027 1.00 92.00 124 LEU A C 1
ATOM 980 O O . LEU A 1 124 ? -26.426 -3.619 44.226 1.00 92.00 124 LEU A O 1
ATOM 984 N N . LEU A 1 125 ? -26.765 -2.799 42.154 1.00 93.56 125 LEU A N 1
ATOM 985 C CA . LEU A 1 125 ? -27.783 -1.804 42.488 1.00 93.56 125 LEU A CA 1
ATOM 986 C C . LEU A 1 125 ? -29.198 -2.388 42.597 1.00 93.56 125 LEU A C 1
ATOM 988 O O . LEU A 1 125 ? -30.156 -1.643 42.807 1.00 93.56 125 LEU A O 1
ATOM 992 N N . SER A 1 126 ? -29.359 -3.708 42.463 1.00 93.69 126 SER A N 1
ATOM 993 C CA . SER A 1 126 ? -30.672 -4.337 42.585 1.00 93.69 126 SER A CA 1
ATOM 994 C C . SER A 1 126 ? -31.265 -4.091 43.984 1.00 93.69 126 SER A C 1
ATOM 996 O O . SER A 1 126 ? -30.568 -4.248 44.993 1.00 93.69 126 SER A O 1
ATOM 998 N N . PRO A 1 127 ? -32.555 -3.717 44.080 1.00 91.25 127 PRO A N 1
ATOM 999 C CA . PRO A 1 127 ? -33.163 -3.303 45.345 1.00 91.25 127 PRO A CA 1
ATOM 1000 C C . PRO A 1 127 ? -33.118 -4.416 46.397 1.00 91.25 127 PRO A C 1
ATOM 1002 O O . PRO A 1 127 ? -32.836 -4.149 47.560 1.00 91.25 127 PRO A O 1
ATOM 1005 N N . SER A 1 128 ? -33.297 -5.672 45.978 1.00 89.19 128 SER A N 1
ATOM 1006 C CA . SER A 1 128 ? -33.184 -6.846 46.848 1.00 89.19 128 SER A CA 1
ATOM 1007 C C . SER A 1 128 ? -31.794 -6.976 47.480 1.00 89.19 128 SER A C 1
ATOM 1009 O O . SER A 1 128 ? -31.681 -7.223 48.678 1.00 89.19 128 SER A O 1
ATOM 1011 N N . ARG A 1 129 ? -30.724 -6.758 46.702 1.00 90.38 129 ARG A N 1
ATOM 1012 C CA . ARG A 1 129 ? -29.344 -6.820 47.203 1.00 90.38 129 ARG A CA 1
ATOM 1013 C C . ARG A 1 129 ? -29.023 -5.646 48.125 1.00 90.38 129 ARG A C 1
ATOM 1015 O O . ARG A 1 129 ? -28.352 -5.838 49.138 1.00 90.38 129 ARG A O 1
ATOM 1022 N N . LEU A 1 130 ? -29.499 -4.446 47.792 1.00 91.88 130 LEU A N 1
ATOM 1023 C CA . LEU A 1 130 ? -29.345 -3.265 48.643 1.00 91.88 130 LEU A CA 1
ATOM 1024 C C . LEU A 1 130 ? -30.057 -3.445 49.988 1.00 91.88 130 LEU A C 1
ATOM 1026 O O . LEU A 1 130 ? -29.502 -3.078 51.021 1.00 91.88 130 LEU A O 1
ATOM 1030 N N . GLU A 1 131 ? -31.234 -4.069 50.003 1.00 90.38 131 GLU A N 1
ATOM 1031 C CA . GLU A 1 131 ? -31.967 -4.356 51.237 1.00 90.38 131 GLU A CA 1
ATOM 1032 C C . GLU A 1 131 ? -31.259 -5.412 52.104 1.00 90.38 131 GLU A C 1
ATOM 1034 O O . GLU A 1 131 ? -31.156 -5.251 53.322 1.00 90.38 131 GLU A O 1
ATOM 1039 N N . GLU A 1 132 ? -30.705 -6.469 51.500 1.00 90.38 132 GLU A N 1
ATOM 1040 C CA . GLU A 1 132 ? -29.849 -7.427 52.214 1.00 90.38 132 GLU A CA 1
ATOM 1041 C C . GLU A 1 132 ? -28.604 -6.758 52.810 1.00 90.38 132 GLU A C 1
ATOM 1043 O O . GLU A 1 132 ? -28.218 -7.054 53.945 1.00 90.38 132 GLU A O 1
ATOM 1048 N N . LEU A 1 133 ? -27.969 -5.853 52.060 1.00 90.62 133 LEU A N 1
ATOM 1049 C CA . LEU A 1 133 ? -26.805 -5.106 52.527 1.00 90.62 133 LEU A CA 1
ATOM 1050 C C . LEU A 1 133 ? -27.174 -4.162 53.682 1.00 90.62 133 LEU A C 1
ATOM 105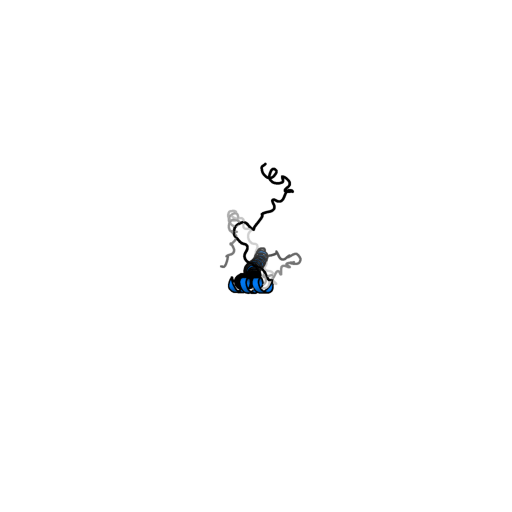2 O O . LEU A 1 133 ? -26.449 -4.110 54.674 1.00 90.62 133 LEU A O 1
ATOM 1056 N N . ALA A 1 134 ? -28.312 -3.468 53.582 1.00 90.44 134 ALA A N 1
ATOM 1057 C CA . ALA A 1 134 ? -28.833 -2.596 54.631 1.00 90.44 134 ALA A CA 1
ATOM 1058 C C . ALA A 1 134 ? -29.107 -3.378 55.922 1.00 90.44 134 ALA A C 1
ATOM 1060 O O . ALA A 1 134 ? -28.654 -2.971 56.991 1.00 90.44 134 ALA A O 1
ATOM 1061 N N . LYS A 1 135 ? -29.737 -4.557 55.815 1.00 89.94 135 LYS A N 1
ATOM 1062 C CA . LYS A 1 135 ? -29.958 -5.471 56.947 1.00 89.94 135 LYS A CA 1
ATOM 1063 C C . LYS A 1 135 ? -28.642 -5.909 57.593 1.00 89.94 135 LYS A C 1
ATOM 1065 O O . LYS A 1 135 ? -28.519 -5.846 58.811 1.00 89.94 135 LYS A O 1
ATOM 1070 N N . LYS A 1 136 ? -27.637 -6.298 56.798 1.00 91.19 136 LYS A N 1
ATOM 1071 C CA . LYS A 1 136 ? -26.308 -6.697 57.307 1.00 91.19 136 LYS A CA 1
ATOM 1072 C C . LYS A 1 136 ? -25.572 -5.564 58.026 1.00 91.19 136 LYS A C 1
ATOM 1074 O O . LYS A 1 136 ? -24.850 -5.831 58.980 1.00 91.19 136 LYS A O 1
ATOM 1079 N N . GLN A 1 137 ? -25.742 -4.323 57.576 1.00 90.56 137 GLN A N 1
ATOM 1080 C CA . GLN A 1 137 ? -25.112 -3.146 58.183 1.00 90.56 137 GLN A CA 1
ATOM 1081 C C . GLN A 1 137 ? -25.965 -2.489 59.282 1.00 90.56 137 GLN A C 1
ATOM 1083 O O . GLN A 1 137 ? -25.590 -1.436 59.788 1.00 90.56 137 GLN A O 1
ATOM 1088 N N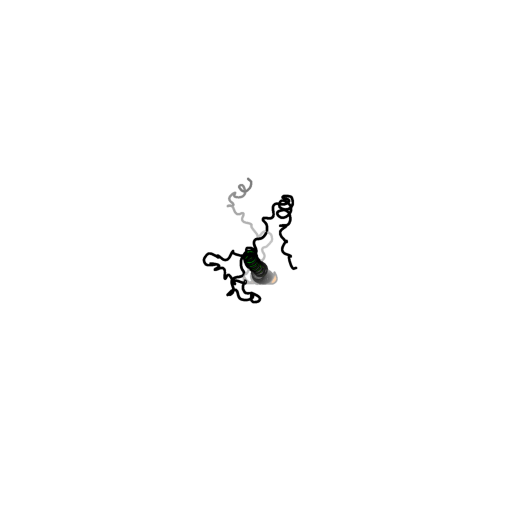 . ASN A 1 138 ? -27.088 -3.105 59.679 1.00 86.94 138 ASN A N 1
ATOM 1089 C CA . ASN A 1 138 ? -28.050 -2.551 60.640 1.00 86.94 138 ASN A CA 1
ATOM 1090 C C . ASN A 1 138 ? -28.552 -1.144 60.258 1.00 86.94 138 ASN A C 1
ATOM 1092 O O . ASN A 1 138 ? -28.850 -0.319 61.122 1.00 86.94 138 ASN A O 1
ATOM 1096 N N . LEU A 1 139 ? -28.632 -0.861 58.957 1.00 86.38 139 LEU A N 1
ATOM 1097 C CA . LEU A 1 139 ? -29.159 0.394 58.440 1.00 86.38 139 LEU A CA 1
ATOM 1098 C C . LEU A 1 139 ? -30.688 0.327 58.444 1.00 86.38 139 LEU A C 1
ATOM 11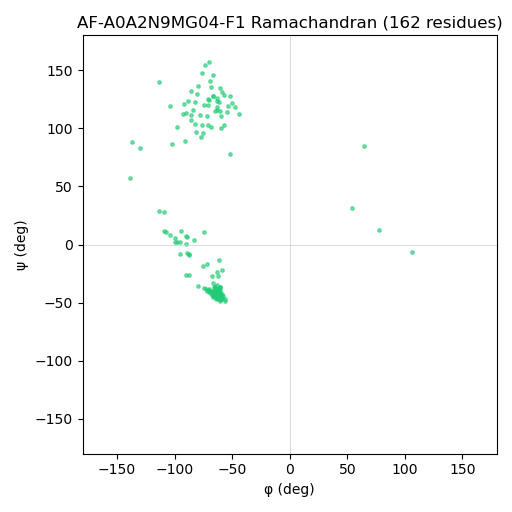00 O O . LEU A 1 139 ? -31.283 -0.628 57.942 1.00 86.38 139 LEU A O 1
ATOM 1104 N N . VAL A 1 140 ? -31.319 1.351 59.012 1.00 81.88 140 VAL A N 1
ATOM 1105 C CA . VAL A 1 140 ? -32.777 1.462 59.142 1.00 81.88 140 VAL A CA 1
ATOM 1106 C C . VAL A 1 140 ? -33.257 2.622 58.278 1.00 81.88 140 VAL A C 1
ATOM 1108 O O . VAL A 1 140 ? -32.609 3.668 58.226 1.00 81.88 140 VAL A O 1
ATOM 1111 N N . THR A 1 141 ? -34.388 2.451 57.593 1.00 82.06 141 THR A N 1
ATOM 1112 C CA . THR A 1 141 ? -35.003 3.531 56.813 1.00 82.06 141 THR A CA 1
ATOM 1113 C C . THR A 1 141 ? -35.372 4.693 57.745 1.00 82.06 141 THR A C 1
ATOM 1115 O O . THR A 1 141 ? -36.123 4.476 58.700 1.00 82.06 141 THR A O 1
ATOM 1118 N N . PRO A 1 142 ? -34.862 5.915 57.506 1.00 83.75 142 PRO A N 1
ATOM 1119 C CA . PRO A 1 142 ? -35.149 7.058 58.365 1.00 83.75 142 PRO A CA 1
ATOM 1120 C C . PRO A 1 142 ? -36.630 7.449 58.286 1.00 83.75 142 PRO A C 1
ATOM 1122 O O . PRO A 1 142 ? -37.253 7.358 57.226 1.00 83.75 142 PRO A O 1
ATOM 1125 N N . GLN A 1 143 ? -37.196 7.915 59.401 1.00 82.50 143 GLN A N 1
ATOM 1126 C CA . GLN A 1 143 ? -38.549 8.479 59.412 1.00 82.50 143 GLN A CA 1
ATOM 1127 C C . GLN A 1 143 ? -38.577 9.874 58.765 1.00 82.50 143 GLN A C 1
ATOM 1129 O O . GLN A 1 143 ? -37.576 10.596 58.736 1.00 82.50 143 GLN A O 1
ATOM 1134 N N . SER A 1 144 ? -39.747 10.265 58.249 1.00 76.62 144 SER A N 1
ATOM 1135 C CA . SER A 1 144 ? -39.973 11.579 57.632 1.00 76.62 144 SER A CA 1
ATOM 1136 C C . SER A 1 144 ? -39.585 12.711 58.597 1.00 76.62 144 SER A C 1
ATOM 1138 O O . SER A 1 144 ? -40.220 12.872 59.635 1.00 76.62 144 SER A O 1
ATOM 1140 N N . GLY A 1 145 ? -38.548 13.488 58.255 1.00 80.69 145 GLY A N 1
ATOM 1141 C CA . GLY A 1 145 ? -38.018 14.605 59.060 1.00 80.69 145 GLY A CA 1
ATOM 1142 C C . GLY A 1 145 ? -36.678 14.348 59.768 1.00 80.69 145 GLY A C 1
ATOM 1143 O O . GLY A 1 145 ? -36.105 15.278 60.322 1.00 80.69 145 GLY A O 1
ATOM 1144 N N . GLN A 1 146 ? -36.145 13.122 59.728 1.00 80.12 146 GLN A N 1
ATOM 1145 C CA . GLN A 1 146 ? -34.889 12.753 60.405 1.00 80.12 146 GLN A CA 1
ATOM 1146 C C . GLN A 1 146 ? -33.621 13.011 59.561 1.00 80.12 146 GLN A C 1
ATOM 1148 O O . GLN A 1 146 ? -32.503 12.878 60.056 1.00 80.12 146 GLN A O 1
ATOM 1153 N N . VAL A 1 147 ? -33.774 13.374 58.283 1.00 81.31 147 VAL A N 1
ATOM 1154 C CA . VAL A 1 147 ? -32.656 13.646 57.366 1.00 81.31 147 VAL A CA 1
ATOM 1155 C C . VAL A 1 147 ? -32.332 15.139 57.386 1.00 81.31 147 VAL A C 1
ATOM 1157 O O . VAL A 1 147 ? -33.122 15.953 56.912 1.00 81.31 147 VAL A O 1
ATOM 1160 N N . VAL A 1 148 ? -31.162 15.496 57.918 1.00 81.44 148 VAL A N 1
ATOM 1161 C CA . VAL A 1 148 ? -30.646 16.873 57.928 1.00 81.44 148 VAL A CA 1
ATOM 1162 C C . VAL A 1 148 ? -29.559 16.991 56.863 1.00 81.44 148 VAL A C 1
ATOM 1164 O O . VAL A 1 148 ? -28.553 16.286 56.927 1.00 81.44 148 VAL A O 1
ATOM 1167 N N . HIS A 1 149 ? -29.759 17.869 55.881 1.00 80.19 149 HIS A N 1
ATOM 1168 C CA . HIS A 1 149 ? -28.734 18.195 54.891 1.00 80.19 149 HIS A CA 1
ATOM 1169 C C . HIS A 1 149 ? -27.790 19.236 55.497 1.00 80.19 149 HIS A C 1
ATOM 1171 O O . HIS A 1 149 ? -28.234 20.294 55.942 1.00 80.19 149 HIS A O 1
ATOM 1177 N N . LEU A 1 150 ? -26.498 18.919 55.555 1.00 81.88 150 LEU A N 1
ATOM 1178 C CA . LEU A 1 150 ? -25.469 19.874 55.949 1.00 81.88 150 LEU A CA 1
ATOM 1179 C C . LEU A 1 150 ? -25.064 20.655 54.694 1.00 81.88 150 LEU A C 1
ATOM 1181 O O . LEU A 1 150 ? -24.497 20.076 53.770 1.00 81.88 150 LEU A O 1
ATOM 1185 N N . GLU A 1 151 ? -25.393 21.945 54.646 1.00 76.00 151 GLU A N 1
ATOM 1186 C CA . GLU A 1 151 ? -24.923 22.845 53.589 1.00 76.00 151 GLU A CA 1
ATOM 1187 C C . GLU A 1 151 ? -23.402 23.024 53.709 1.00 76.00 151 GLU A C 1
ATOM 1189 O O . GLU A 1 151 ? -22.877 23.335 54.783 1.00 76.00 151 GLU A O 1
ATOM 1194 N N . ASP A 1 152 ? -22.688 22.801 52.607 1.00 67.88 152 ASP A N 1
ATOM 1195 C CA . ASP A 1 152 ? -21.228 22.853 52.562 1.00 67.88 152 ASP A CA 1
ATOM 1196 C C . ASP A 1 152 ? -20.766 24.320 52.558 1.00 67.88 152 ASP A C 1
ATOM 1198 O O . ASP A 1 152 ? -20.865 25.035 51.560 1.00 67.88 152 ASP A O 1
ATOM 1202 N N . HIS A 1 153 ? -20.290 24.804 53.705 1.00 62.41 153 HIS A N 1
ATOM 1203 C CA . HIS A 1 153 ? -20.021 26.225 53.960 1.00 62.41 153 HIS A CA 1
ATOM 1204 C C . HIS A 1 153 ? -18.744 26.760 53.264 1.00 62.41 153 HIS A C 1
ATOM 1206 O O . HIS A 1 153 ? -18.287 27.865 53.568 1.00 62.41 153 HIS A O 1
ATOM 1212 N N . ASN A 1 154 ? -18.133 25.990 52.353 1.00 60.41 154 ASN A N 1
ATOM 1213 C CA . ASN A 1 154 ? -16.850 26.318 51.728 1.00 60.41 154 ASN A CA 1
ATOM 1214 C C . ASN A 1 154 ? -16.818 26.013 50.220 1.00 60.41 154 ASN A C 1
ATOM 1216 O O . ASN A 1 154 ? -15.972 25.262 49.731 1.00 60.41 154 ASN A O 1
ATOM 1220 N N . LYS A 1 155 ? -17.741 26.609 49.458 1.00 51.81 155 LYS A N 1
ATOM 1221 C CA . LYS A 1 155 ? -17.675 26.617 47.991 1.00 51.81 155 LYS A CA 1
ATOM 1222 C C . LYS A 1 155 ? -17.073 27.947 47.515 1.00 51.81 155 LYS A C 1
ATOM 1224 O O . LYS A 1 155 ? -17.791 28.943 47.502 1.00 51.81 155 LYS A O 1
ATOM 1229 N N . PRO A 1 156 ? -15.781 28.011 47.132 1.00 54.59 156 PRO A N 1
ATOM 1230 C CA . PRO A 1 156 ? -15.221 29.235 46.576 1.00 54.59 156 PRO A CA 1
ATOM 1231 C C . PRO A 1 156 ? -15.834 29.521 45.198 1.00 54.59 156 PRO A C 1
ATOM 1233 O O . PRO A 1 156 ? -15.952 28.622 44.359 1.00 54.59 156 PRO A O 1
ATOM 1236 N N . GLU A 1 157 ? -16.195 30.787 44.980 1.00 56.28 157 GLU A N 1
ATOM 1237 C CA . GLU A 1 157 ? -16.648 31.414 43.730 1.00 56.28 157 GLU A CA 1
ATOM 1238 C C . GLU A 1 157 ? -15.674 31.162 42.561 1.00 56.28 157 GLU A C 1
ATOM 1240 O O . GLU A 1 157 ? -14.872 32.009 42.180 1.00 56.28 157 GLU A O 1
ATOM 1245 N N . ARG A 1 158 ? -15.704 29.971 41.960 1.00 49.50 158 ARG A N 1
ATOM 1246 C CA . ARG A 1 158 ? -14.949 29.661 40.729 1.00 49.50 158 ARG A CA 1
ATOM 1247 C C . ARG A 1 158 ? -15.818 29.614 39.473 1.00 49.50 158 ARG A C 1
ATOM 1249 O O . ARG A 1 158 ? -15.330 29.234 38.414 1.00 49.50 158 ARG A O 1
ATOM 1256 N N . ALA A 1 159 ? -17.086 30.012 39.573 1.00 53.91 159 ALA A N 1
ATOM 1257 C CA . ALA A 1 159 ? -18.027 29.988 38.455 1.00 53.91 159 ALA A CA 1
ATOM 1258 C C . ALA A 1 159 ? -18.051 31.280 37.611 1.00 53.91 159 ALA A C 1
ATOM 1260 O O . ALA A 1 159 ? -18.667 31.276 36.551 1.00 53.91 159 ALA A O 1
ATOM 1261 N N . GLU A 1 160 ? -17.364 32.359 38.008 1.00 52.00 160 GLU A N 1
ATOM 1262 C CA . GLU A 1 160 ? -17.457 33.646 37.290 1.00 52.00 160 GLU A CA 1
ATOM 1263 C C . GLU A 1 160 ? -16.359 33.908 36.237 1.00 52.00 160 GLU A C 1
ATOM 1265 O O . GLU A 1 160 ? -16.380 34.943 35.581 1.00 52.00 160 GLU A O 1
ATOM 1270 N N . LEU A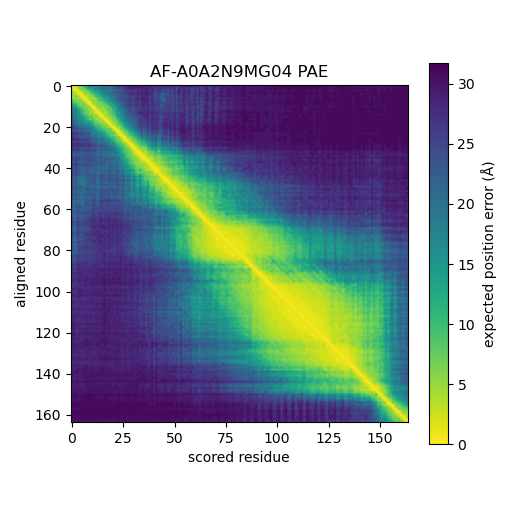 1 161 ? -15.421 32.980 35.990 1.00 51.72 161 LEU A N 1
ATOM 1271 C CA . LEU A 1 161 ? -14.297 33.219 35.058 1.00 51.72 161 LEU A CA 1
ATOM 1272 C C . LEU A 1 161 ? -14.364 32.483 33.703 1.00 51.72 161 LEU A C 1
ATOM 1274 O O . LEU A 1 161 ? -13.391 32.530 32.956 1.00 51.72 161 LEU A O 1
ATOM 1278 N N . MET A 1 162 ? -15.483 31.847 33.328 1.00 43.03 162 MET A N 1
ATOM 1279 C CA . MET A 1 162 ? -15.645 31.211 31.997 1.00 43.03 162 MET A CA 1
ATOM 1280 C C . MET A 1 162 ? -16.624 31.934 31.055 1.00 43.03 162 MET A C 1
ATOM 1282 O O . MET A 1 162 ? -17.200 31.312 30.166 1.00 43.03 162 MET A O 1
ATOM 1286 N N . VAL A 1 163 ? -16.787 33.253 31.197 1.00 50.19 163 VAL A N 1
ATOM 1287 C CA . VAL A 1 163 ? -17.408 34.087 30.153 1.00 50.19 163 VAL A CA 1
ATOM 1288 C C . VAL A 1 163 ? -16.520 35.296 29.864 1.00 50.19 163 VAL A C 1
ATOM 1290 O O . VAL A 1 163 ? -16.739 36.385 30.391 1.00 50.19 163 VAL A O 1
ATOM 1293 N N . LYS A 1 164 ? -15.507 35.097 29.016 1.00 42.16 164 LYS A N 1
ATOM 1294 C CA . LYS A 1 164 ? -15.029 36.114 28.075 1.00 42.16 164 LYS A CA 1
ATOM 1295 C C . LYS A 1 164 ? -14.283 35.477 26.911 1.00 42.16 164 LYS A C 1
ATOM 1297 O O . LYS A 1 164 ? -13.505 34.535 27.171 1.00 42.16 164 LYS A O 1
#

pLDDT: mean 77.0, std 17.29, range [38.44, 98.25]

Mean predicted aligned error: 20.18 Å